Protein AF-A0A183DD02-F1 (afdb_monomer_lite)

Radius of gyration: 16.24 Å; chains: 1; bounding box: 37×35×44 Å

Sequence (149 aa):
KDDFKLQRFTAASPAYFEPYYGIHNDGDITKPQNITSFEEVVKRGTNNVGVDLIMADGGFSVEQQENIQEILSKRLYLCQFLVALSVLRKKTHGAEEGGKFVCKLFDIFTPFSVGLIYLMYIVFERISIHKPNTSRPANSERLCHRFFS

pLDDT: mean 82.99, std 16.08, range [32.53, 96.81]

Foldseek 3Di:
DDDDPQVPDPDDHCVVDDDDLFPVNNVPLLDVRRLVRVLVVQCVVPVNQFDQEDEEEDADDPVPNQVCRQVVCLSVLVSLLVSCVSGWGQDDPVHPDTHYYKYKDFDQPDPSSVVSVVVVCVRDPHWDWAADPPPDPPGRIIITGDDDD

Organism: NCBI:txid637853

InterPro domains:
  IPR002877 Ribosomal RNA methyltransferase, FtsJ domain [PF01728] (24-142)
  IPR025816 RrmJ-type ribose 2-O-methyltransferase domain [PS51613] (1-148)
  IPR029063 S-adenosyl-L-methionine-dependent methyltransferase superfamily [SSF53335] (40-144)
  IPR050851 mRNA Cap 2'-O-Ribose Methyltransferase [PTHR16121] (2-142)

Secondary structure (DSSP, 8-state):
-----GGG-SSS-GGG-----TTTTS--TTSHHHHHHHHHHHHHHTTTS-BSEEEE------TT-GGGHHHHHHHHHHHHHHHHHHHBPPP-TT-SS--EEEEEE----SHHHHHHHHHHHHHSS----B--TTS-TTS--EEE-----

Structure (mmCIF, N/CA/C/O backbone):
data_AF-A0A183DD02-F1
#
_entry.id   AF-A0A183DD02-F1
#
loop_
_atom_site.group_PDB
_atom_site.id
_atom_site.type_symbol
_atom_site.label_atom_id
_atom_site.label_alt_id
_atom_site.label_comp_id
_atom_site.label_asym_id
_atom_site.label_entity_id
_atom_site.label_seq_id
_atom_site.pdbx_PDB_ins_code
_atom_site.Cartn_x
_atom_site.Cartn_y
_atom_site.Cartn_z
_atom_site.occupancy
_atom_site.B_iso_or_equiv
_atom_site.auth_seq_id
_atom_site.auth_comp_id
_atom_site.auth_asym_id
_atom_site.auth_atom_id
_atom_site.pdbx_PDB_model_num
ATOM 1 N N . LYS A 1 1 ? -8.051 -13.831 -14.673 1.00 55.44 1 LYS A N 1
ATOM 2 C CA . LYS A 1 1 ? -7.061 -14.922 -14.892 1.00 55.44 1 LYS A CA 1
ATOM 3 C C . LYS A 1 1 ? -6.134 -15.079 -13.680 1.00 55.44 1 LYS A C 1
ATOM 5 O O . LYS A 1 1 ? -5.737 -16.205 -13.432 1.00 55.44 1 LYS A O 1
ATOM 10 N N . ASP A 1 2 ? -5.992 -14.048 -12.840 1.00 68.00 2 ASP A N 1
ATOM 11 C CA . ASP A 1 2 ? -5.555 -14.155 -11.441 1.00 68.00 2 ASP A CA 1
ATOM 12 C C . ASP A 1 2 ? -6.595 -13.457 -10.555 1.00 68.00 2 ASP A C 1
ATOM 14 O O . ASP A 1 2 ? -6.675 -12.238 -10.538 1.00 68.00 2 ASP A O 1
ATOM 18 N N . ASP A 1 3 ? -7.473 -14.234 -9.926 1.00 80.88 3 ASP A N 1
ATOM 19 C CA . ASP A 1 3 ? -8.554 -13.749 -9.059 1.00 80.88 3 ASP A CA 1
ATOM 20 C C . ASP A 1 3 ? -8.649 -14.669 -7.829 1.00 80.88 3 ASP A C 1
ATOM 22 O O . ASP A 1 3 ? -8.072 -15.767 -7.839 1.00 80.88 3 ASP A O 1
ATOM 26 N N . PHE A 1 4 ? -9.332 -14.242 -6.765 1.00 79.00 4 PHE A N 1
ATOM 27 C CA . PHE A 1 4 ? -9.406 -14.971 -5.501 1.00 79.00 4 PHE A CA 1
ATOM 28 C C . PHE A 1 4 ? -9.973 -16.382 -5.693 1.00 79.00 4 PHE A C 1
ATOM 30 O O . PHE A 1 4 ? -11.118 -16.594 -6.088 1.00 79.00 4 PHE A O 1
ATOM 37 N N . LYS A 1 5 ? -9.165 -17.391 -5.354 1.00 79.44 5 LYS A N 1
ATOM 38 C CA . LYS A 1 5 ? -9.553 -18.807 -5.415 1.00 79.44 5 LYS A CA 1
ATOM 39 C C . LYS A 1 5 ? -10.016 -19.267 -4.035 1.00 79.44 5 LYS A C 1
ATOM 41 O O . LYS A 1 5 ? -9.298 -20.013 -3.374 1.00 79.44 5 LYS A O 1
ATOM 46 N N . LEU A 1 6 ? -11.206 -18.831 -3.611 1.00 74.06 6 LEU A N 1
ATOM 47 C CA . LEU A 1 6 ? -11.747 -19.085 -2.261 1.00 74.06 6 LEU A CA 1
ATOM 48 C C . LEU A 1 6 ? -11.793 -20.578 -1.893 1.00 74.06 6 LEU A C 1
ATOM 50 O O . LEU A 1 6 ? -11.553 -20.950 -0.752 1.00 74.06 6 LEU A O 1
ATOM 54 N N . GLN A 1 7 ? -12.004 -21.455 -2.878 1.00 70.25 7 GLN A N 1
ATOM 55 C CA . GLN A 1 7 ? -11.998 -22.912 -2.684 1.00 70.25 7 GLN A CA 1
ATOM 56 C C . GLN A 1 7 ? -10.618 -23.498 -2.338 1.00 70.25 7 GLN A C 1
ATOM 58 O O . GLN A 1 7 ? -10.523 -24.658 -1.952 1.00 70.25 7 GLN A O 1
ATOM 63 N N . ARG A 1 8 ? -9.535 -22.726 -2.497 1.00 72.94 8 ARG A N 1
ATOM 64 C CA . ARG A 1 8 ? -8.161 -23.147 -2.178 1.00 72.94 8 ARG A CA 1
ATOM 65 C C . ARG A 1 8 ? -7.667 -22.585 -0.843 1.00 72.94 8 ARG A C 1
ATOM 67 O O . ARG A 1 8 ? -6.484 -22.726 -0.545 1.00 72.94 8 ARG A O 1
ATOM 74 N N . PHE A 1 9 ? -8.530 -21.933 -0.063 1.00 72.75 9 PHE A N 1
ATOM 75 C CA . PHE A 1 9 ? -8.159 -21.400 1.244 1.00 72.75 9 PHE A CA 1
ATOM 76 C C . PHE A 1 9 ? -8.002 -22.562 2.229 1.00 72.75 9 PHE A C 1
ATOM 78 O O . PHE A 1 9 ? -8.946 -23.295 2.499 1.00 72.75 9 PHE A O 1
ATOM 85 N N . THR A 1 10 ? -6.792 -22.741 2.756 1.00 68.75 10 THR A N 1
ATOM 86 C CA . THR A 1 10 ? -6.469 -23.804 3.722 1.00 68.75 10 THR A CA 1
ATOM 87 C C . THR A 1 10 ? -6.508 -23.325 5.173 1.00 68.75 10 THR A C 1
ATOM 89 O O . THR A 1 10 ? -6.569 -24.150 6.077 1.00 68.75 10 THR A O 1
ATOM 92 N N . ALA A 1 11 ? -6.468 -22.007 5.400 1.00 60.62 11 ALA A N 1
ATOM 93 C CA . ALA A 1 11 ? -6.266 -21.407 6.722 1.00 60.62 11 ALA A CA 1
ATOM 94 C C . ALA A 1 11 ? -7.485 -20.648 7.283 1.00 60.62 11 ALA A C 1
ATOM 96 O O . ALA A 1 11 ? -7.499 -20.332 8.468 1.00 60.62 11 ALA A O 1
ATOM 97 N N . ALA A 1 12 ? -8.505 -20.351 6.471 1.00 62.41 12 ALA A N 1
ATOM 98 C CA . ALA A 1 12 ? -9.701 -19.633 6.913 1.00 62.41 12 ALA A CA 1
ATOM 99 C C . ALA A 1 12 ? -10.929 -20.042 6.091 1.00 62.41 12 ALA A C 1
ATOM 101 O O . ALA A 1 12 ? -10.819 -20.297 4.891 1.00 62.41 12 ALA A O 1
ATOM 102 N N . SER A 1 13 ? -12.100 -20.077 6.736 1.00 73.50 13 SER A N 1
ATOM 103 C CA . SER A 1 13 ? -13.374 -20.237 6.026 1.00 73.50 13 SER A CA 1
ATOM 104 C C . SER A 1 13 ? -13.577 -19.063 5.060 1.00 73.50 13 SER A C 1
ATOM 106 O O . SER A 1 13 ? -13.324 -17.922 5.459 1.00 73.50 13 SER A O 1
ATOM 108 N N . PRO A 1 14 ? -14.097 -19.296 3.838 1.00 70.62 14 PRO A N 1
ATOM 109 C CA . PRO A 1 14 ? -14.482 -18.225 2.919 1.00 70.62 14 PRO A CA 1
ATOM 110 C C . PRO A 1 14 ? -15.425 -17.186 3.543 1.00 70.62 14 PRO A C 1
ATOM 112 O O . PRO A 1 14 ? -15.449 -16.050 3.096 1.00 70.62 14 PRO A O 1
ATOM 115 N N . ALA A 1 15 ? -16.158 -17.543 4.604 1.00 76.25 15 ALA A N 1
ATOM 116 C CA . ALA A 1 15 ? -17.036 -16.624 5.329 1.00 76.25 15 ALA A CA 1
ATOM 117 C C . ALA A 1 15 ? -16.302 -15.452 6.016 1.00 76.25 15 ALA A C 1
ATOM 119 O O . ALA A 1 15 ? -16.935 -14.451 6.330 1.00 76.25 15 ALA A O 1
ATOM 120 N N . TYR A 1 16 ? -14.989 -15.559 6.253 1.00 83.62 16 TYR A N 1
ATOM 121 C CA . TYR A 1 16 ? -14.175 -14.487 6.845 1.00 83.62 16 TYR A CA 1
ATOM 122 C C . TYR A 1 16 ? -13.493 -13.596 5.799 1.00 83.62 16 TYR A C 1
ATOM 124 O O . TYR A 1 16 ? -12.673 -12.751 6.156 1.00 83.62 16 TYR A O 1
ATOM 132 N N . PHE A 1 17 ? -13.788 -13.796 4.513 1.00 86.88 17 PHE A N 1
ATOM 133 C CA . PHE A 1 17 ? -13.172 -13.055 3.424 1.00 86.88 17 PHE A CA 1
ATOM 134 C C . PHE A 1 17 ? -14.228 -12.553 2.440 1.00 86.88 17 PHE A C 1
ATOM 136 O O . PHE A 1 17 ? -14.885 -13.337 1.759 1.00 86.88 17 PHE A O 1
ATOM 143 N N . GLU A 1 18 ? -14.350 -11.233 2.334 1.00 89.12 18 GLU A N 1
ATOM 144 C CA . GLU A 1 18 ? -15.275 -10.576 1.416 1.00 89.12 18 GLU A CA 1
ATOM 145 C C . GLU A 1 18 ? -14.489 -9.905 0.275 1.00 89.12 18 GLU A C 1
ATOM 147 O O . GLU A 1 18 ? -13.834 -8.883 0.500 1.00 89.12 18 GLU A O 1
ATOM 152 N N . PRO A 1 19 ? -14.494 -10.471 -0.949 1.00 91.25 19 PRO A N 1
ATOM 153 C CA . PRO A 1 19 ? -13.864 -9.826 -2.092 1.00 91.25 19 PRO A CA 1
ATOM 154 C C . PRO A 1 19 ? -14.686 -8.617 -2.546 1.00 91.25 19 PRO A C 1
ATOM 156 O O . PRO A 1 19 ? -15.907 -8.691 -2.682 1.00 91.25 19 PRO A O 1
ATOM 159 N N . TYR A 1 20 ? -14.002 -7.517 -2.854 1.00 93.44 20 TYR A N 1
ATOM 160 C CA . TYR A 1 20 ? -14.621 -6.310 -3.390 1.00 93.44 20 TYR A CA 1
ATOM 161 C C . TYR A 1 20 ? -13.849 -5.798 -4.606 1.00 93.44 20 TYR A C 1
ATOM 163 O O . TYR A 1 20 ? -12.643 -5.574 -4.532 1.00 93.44 20 TYR A O 1
ATOM 171 N N . TYR A 1 21 ? -14.556 -5.588 -5.719 1.00 94.00 21 TYR A N 1
ATOM 172 C CA . TYR A 1 21 ? -13.963 -5.282 -7.030 1.00 94.00 21 TYR A CA 1
ATOM 173 C C . TYR A 1 21 ? -14.174 -3.828 -7.488 1.00 94.00 21 TYR A C 1
ATOM 175 O O . TYR A 1 21 ? -13.926 -3.503 -8.651 1.00 94.00 21 TYR A O 1
ATOM 183 N N . GLY A 1 22 ? -14.624 -2.943 -6.592 1.00 93.38 22 GLY A N 1
ATOM 184 C CA . GLY A 1 22 ? -14.933 -1.549 -6.918 1.00 93.38 22 GLY A CA 1
ATOM 185 C C . GLY A 1 22 ? -16.242 -1.373 -7.691 1.00 93.38 22 GLY A C 1
ATOM 186 O O . GLY A 1 22 ? -16.885 -2.342 -8.097 1.00 93.38 22 GLY A O 1
ATOM 187 N N . ILE A 1 23 ? -16.642 -0.120 -7.927 1.00 93.50 23 ILE A N 1
ATOM 188 C CA . ILE A 1 23 ? -17.892 0.202 -8.645 1.00 93.50 23 ILE A CA 1
ATOM 189 C C . ILE A 1 23 ? -17.922 -0.300 -10.091 1.00 93.50 23 ILE A C 1
ATOM 191 O O . ILE A 1 23 ? -18.996 -0.466 -10.665 1.00 93.50 23 ILE A O 1
ATOM 195 N N . HIS A 1 24 ? -16.753 -0.521 -10.692 1.00 90.62 24 HIS A N 1
ATOM 196 C CA . HIS A 1 24 ? -16.629 -1.028 -12.056 1.00 90.62 24 HIS A CA 1
ATOM 197 C C . HIS A 1 24 ? -16.546 -2.557 -12.118 1.00 90.62 24 HIS A C 1
ATOM 199 O O . HIS A 1 24 ? -16.544 -3.113 -13.214 1.00 90.62 24 HIS A O 1
ATOM 205 N N . ASN A 1 25 ? -16.505 -3.227 -10.960 1.00 92.06 25 ASN A N 1
ATOM 206 C CA . ASN A 1 25 ? -16.417 -4.678 -10.825 1.00 92.06 25 ASN A CA 1
ATOM 207 C C . ASN A 1 25 ? -15.234 -5.309 -11.594 1.00 92.06 25 ASN A C 1
ATOM 209 O O . ASN A 1 25 ? -15.347 -6.404 -12.140 1.00 92.06 25 ASN A O 1
ATOM 213 N N . ASP A 1 26 ? -14.106 -4.600 -11.661 1.00 92.69 26 ASP A N 1
ATOM 214 C CA . ASP A 1 26 ? -12.890 -5.015 -12.373 1.00 92.69 26 ASP A CA 1
ATOM 215 C C . ASP A 1 26 ? -11.668 -5.179 -11.456 1.00 92.69 26 ASP A C 1
ATOM 217 O O . ASP A 1 26 ? -10.644 -5.705 -11.892 1.00 92.69 26 ASP A O 1
ATOM 221 N N . GLY A 1 27 ? -11.763 -4.745 -10.194 1.00 91.44 27 GLY A N 1
ATOM 222 C CA . GLY A 1 27 ? -10.669 -4.802 -9.226 1.00 91.44 27 GLY A CA 1
ATOM 223 C C . GLY A 1 27 ? -9.495 -3.871 -9.550 1.00 91.44 27 GLY A C 1
ATOM 224 O O . GLY A 1 27 ? -8.428 -4.009 -8.952 1.00 91.44 27 GLY A O 1
ATOM 225 N N . ASP A 1 28 ? -9.653 -2.925 -10.481 1.00 93.44 28 ASP A N 1
ATOM 226 C CA . ASP A 1 28 ? -8.562 -2.041 -10.887 1.00 93.44 28 ASP A CA 1
ATOM 227 C C . ASP A 1 28 ? -8.332 -0.949 -9.833 1.00 93.44 28 ASP A C 1
ATOM 229 O O . ASP A 1 28 ? -9.021 0.076 -9.796 1.00 93.44 28 ASP A O 1
ATOM 233 N N . ILE A 1 29 ? -7.324 -1.156 -8.983 1.00 94.06 29 ILE A N 1
ATOM 234 C CA . ILE A 1 29 ? -6.909 -0.211 -7.935 1.00 94.06 29 ILE A CA 1
ATOM 235 C C . ILE A 1 29 ? -6.400 1.122 -8.498 1.00 94.06 29 ILE A C 1
ATOM 237 O O . ILE A 1 29 ? -6.239 2.090 -7.761 1.00 94.06 29 ILE A O 1
ATOM 241 N N . THR A 1 30 ? -6.128 1.205 -9.801 1.00 93.38 30 THR A N 1
ATOM 242 C CA . THR A 1 30 ? -5.624 2.423 -10.433 1.00 93.38 30 THR A CA 1
ATOM 243 C C . THR A 1 30 ? -6.725 3.396 -10.859 1.00 93.38 30 THR A C 1
ATOM 245 O O . THR A 1 30 ? -6.413 4.506 -11.313 1.00 93.38 30 THR A O 1
ATOM 24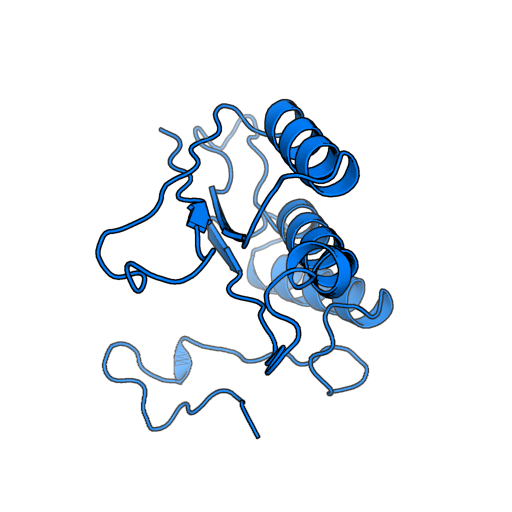8 N N . LYS A 1 31 ? -7.997 3.008 -10.698 1.00 94.88 31 LYS A N 1
ATOM 249 C CA . LYS A 1 31 ? -9.175 3.846 -10.946 1.00 94.88 31 LYS A CA 1
ATOM 250 C C . LYS A 1 31 ? -9.604 4.557 -9.657 1.00 94.88 31 LYS A C 1
ATOM 252 O O . LYS A 1 31 ? -9.965 3.880 -8.694 1.00 94.88 31 LYS A O 1
ATOM 257 N N . PRO A 1 32 ? -9.629 5.904 -9.619 1.00 94.75 32 PRO A N 1
ATOM 258 C CA . PRO A 1 32 ? -9.987 6.655 -8.414 1.00 94.75 32 PRO A CA 1
ATOM 259 C C . PRO A 1 32 ? -11.340 6.260 -7.814 1.00 94.75 32 PRO A C 1
ATOM 261 O O . PRO A 1 32 ? -11.463 6.137 -6.601 1.00 94.75 32 PRO A O 1
ATOM 264 N N . GLN A 1 33 ? -12.339 5.990 -8.654 1.00 95.81 33 GLN A N 1
ATOM 265 C CA . GLN A 1 33 ? -13.673 5.614 -8.200 1.00 95.81 33 GLN A CA 1
ATOM 266 C C . GLN A 1 33 ? -13.686 4.253 -7.489 1.00 95.81 33 GLN A C 1
ATOM 268 O O . GLN A 1 33 ? -14.406 4.083 -6.508 1.00 95.81 33 GLN A O 1
ATOM 273 N N . ASN A 1 34 ? -12.855 3.305 -7.937 1.00 95.62 34 ASN A N 1
ATOM 274 C CA . ASN A 1 34 ? -12.689 2.026 -7.250 1.00 95.62 34 ASN A CA 1
ATOM 275 C C . ASN A 1 34 ? -12.056 2.235 -5.868 1.00 95.62 34 ASN A C 1
ATOM 277 O O . ASN A 1 34 ? -12.547 1.664 -4.896 1.00 95.62 34 ASN A O 1
ATOM 281 N N . ILE A 1 35 ? -11.045 3.106 -5.757 1.00 94.62 35 ILE A N 1
ATOM 282 C CA . ILE A 1 35 ? -10.412 3.452 -4.473 1.00 94.62 35 ILE A CA 1
ATOM 283 C C . ILE A 1 35 ? -11.436 4.046 -3.500 1.00 94.62 35 ILE A C 1
ATOM 285 O O . ILE A 1 35 ? -11.572 3.545 -2.385 1.00 94.62 35 ILE A O 1
ATOM 289 N N . THR A 1 36 ? -12.186 5.069 -3.923 1.00 96.12 36 THR A N 1
ATOM 290 C CA . THR A 1 36 ? -13.202 5.716 -3.075 1.00 96.12 36 THR A CA 1
ATOM 291 C C . THR A 1 36 ? -14.263 4.720 -2.619 1.00 96.12 36 THR A C 1
ATOM 293 O O . THR A 1 36 ? -14.596 4.657 -1.440 1.00 96.12 36 THR A O 1
ATOM 296 N N . SER A 1 37 ? -14.747 3.879 -3.532 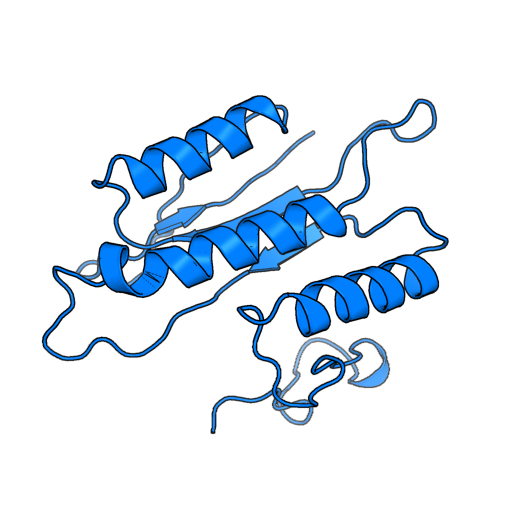1.00 96.81 37 SER A N 1
ATOM 297 C CA . SER A 1 37 ? -15.763 2.884 -3.194 1.00 96.81 37 SER A CA 1
ATOM 298 C C . SER A 1 37 ? -15.259 1.802 -2.233 1.00 96.81 37 SER A C 1
ATOM 300 O O . SER A 1 37 ? -15.988 1.374 -1.339 1.00 96.81 37 SER A O 1
ATOM 302 N N . PHE A 1 38 ? -13.989 1.399 -2.355 1.00 96.50 38 PHE A N 1
ATOM 303 C CA . PHE A 1 38 ? -13.365 0.465 -1.422 1.00 96.50 38 PHE A CA 1
ATOM 304 C C . PHE A 1 38 ? -13.198 1.093 -0.035 1.00 96.50 38 PHE A C 1
ATOM 306 O O . PHE A 1 38 ? -13.496 0.450 0.970 1.00 96.50 38 PHE A O 1
ATOM 313 N N . GLU A 1 39 ? -12.803 2.366 0.033 1.00 95.88 39 GLU A N 1
ATOM 314 C CA . GLU A 1 39 ? -12.729 3.117 1.288 1.00 95.88 39 GLU A CA 1
ATOM 315 C C . GLU A 1 39 ? -14.083 3.154 2.014 1.00 95.88 39 GLU A C 1
ATOM 317 O O . GLU A 1 39 ? -14.142 2.910 3.220 1.00 95.88 39 GLU A O 1
ATOM 322 N N . GLU A 1 40 ? -15.183 3.389 1.296 1.00 95.69 40 GLU A N 1
ATOM 323 C CA . GLU A 1 40 ? -16.539 3.380 1.864 1.00 95.69 40 GLU A CA 1
ATOM 324 C C . GLU A 1 40 ? -16.952 2.006 2.405 1.00 95.69 40 GLU A C 1
ATOM 326 O O . GLU A 1 40 ? -17.578 1.910 3.465 1.00 95.69 40 GLU A O 1
ATOM 331 N N . VAL A 1 41 ? -16.616 0.927 1.694 1.00 95.88 41 VAL A N 1
ATOM 332 C CA . VAL A 1 41 ? -16.875 -0.446 2.152 1.00 95.88 41 VAL A CA 1
ATOM 333 C C . VAL A 1 41 ? -16.099 -0.737 3.431 1.00 95.88 41 VAL A C 1
ATOM 335 O O . VAL A 1 41 ? -16.700 -1.155 4.422 1.00 95.88 41 VAL A O 1
ATOM 338 N N . VAL A 1 42 ? -14.798 -0.442 3.451 1.00 95.25 42 VAL A N 1
ATOM 339 C CA . VAL A 1 42 ? -13.954 -0.683 4.627 1.00 95.25 42 VAL A CA 1
ATOM 340 C C . VAL A 1 42 ? -14.435 0.132 5.822 1.00 95.25 42 VAL A C 1
ATOM 342 O O . VAL A 1 42 ? -14.565 -0.409 6.919 1.00 95.25 42 VAL A O 1
ATOM 345 N N . LYS A 1 43 ? -14.763 1.414 5.634 1.00 93.62 43 LYS A N 1
ATOM 346 C CA . LYS A 1 43 ? -15.294 2.260 6.712 1.00 93.62 43 LYS A CA 1
ATOM 347 C C . LYS A 1 43 ? -16.588 1.705 7.293 1.00 93.62 43 LYS A C 1
ATOM 349 O O . LYS A 1 43 ? -16.706 1.619 8.514 1.00 93.62 43 LYS A O 1
ATOM 354 N N . ARG A 1 44 ? -17.529 1.269 6.451 1.00 94.31 44 ARG A N 1
ATOM 355 C CA . ARG A 1 44 ? -18.769 0.631 6.922 1.00 94.31 44 ARG A CA 1
ATOM 356 C C . ARG A 1 44 ? -18.491 -0.655 7.700 1.00 94.31 44 ARG A C 1
ATOM 358 O O . ARG A 1 44 ? -19.076 -0.841 8.759 1.00 94.31 44 ARG A O 1
ATOM 365 N N . GLY A 1 45 ? -17.569 -1.491 7.222 1.00 92.50 45 GLY A N 1
ATOM 366 C CA . GLY A 1 45 ? -17.190 -2.745 7.884 1.00 92.50 45 GLY A CA 1
ATOM 367 C C . GLY A 1 45 ? -16.386 -2.574 9.181 1.00 92.50 45 GLY A C 1
ATOM 368 O O . GLY A 1 45 ? -16.282 -3.514 9.961 1.00 92.50 45 GLY A O 1
ATOM 369 N N . THR A 1 46 ? -15.831 -1.386 9.435 1.00 92.06 46 THR A N 1
ATOM 370 C CA . THR A 1 46 ? -14.931 -1.108 10.573 1.00 92.06 46 THR A CA 1
ATOM 371 C C . THR A 1 46 ? -15.446 -0.006 11.499 1.00 92.06 46 THR A C 1
ATOM 373 O O . THR A 1 46 ? -14.670 0.600 12.234 1.00 92.06 46 THR A O 1
ATOM 376 N N . ASN A 1 47 ? -16.750 0.294 11.474 1.00 92.69 47 ASN A N 1
ATOM 377 C CA . ASN A 1 47 ? -17.361 1.364 12.279 1.00 92.69 47 ASN A CA 1
ATOM 378 C C . ASN A 1 47 ? -16.668 2.731 12.110 1.00 92.69 47 ASN A C 1
ATOM 380 O O . ASN A 1 47 ? -16.497 3.480 13.069 1.00 92.69 47 ASN A O 1
ATOM 384 N N . ASN A 1 48 ? -16.252 3.052 10.882 1.00 91.44 48 ASN A N 1
ATOM 385 C CA . ASN A 1 48 ? -15.478 4.241 10.509 1.00 91.44 48 ASN A CA 1
ATOM 386 C C . ASN A 1 48 ? -14.092 4.363 11.170 1.00 91.44 48 ASN A C 1
ATOM 388 O O . ASN A 1 48 ? -13.481 5.430 11.092 1.00 91.44 48 ASN A O 1
ATOM 392 N N . VAL A 1 49 ? -13.572 3.299 11.786 1.00 91.81 49 VAL A N 1
ATOM 393 C CA . VAL A 1 49 ? -12.241 3.308 12.413 1.00 91.81 49 VAL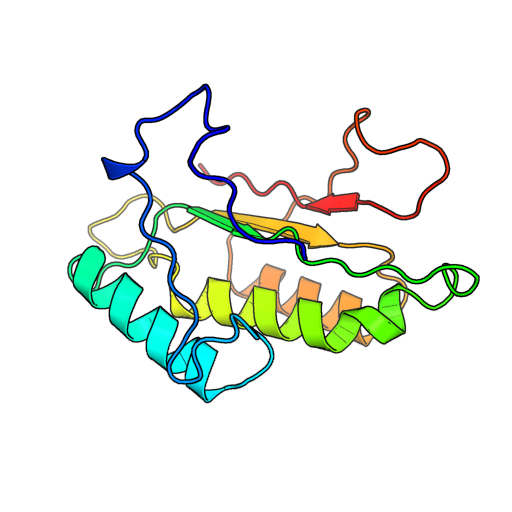 A CA 1
ATOM 394 C C . VAL A 1 49 ? -11.138 3.016 11.395 1.00 91.81 49 VAL A C 1
ATOM 396 O O . VAL A 1 49 ? -10.055 3.586 11.506 1.00 91.81 49 VAL A O 1
ATOM 399 N N . GLY A 1 50 ? -11.414 2.187 10.384 1.00 93.50 50 GLY A N 1
ATOM 400 C CA . GLY A 1 50 ? -10.411 1.659 9.458 1.00 93.50 50 GLY A CA 1
ATOM 401 C C . GLY A 1 50 ? -9.831 0.322 9.926 1.00 93.50 50 GLY A C 1
ATOM 402 O O . GLY A 1 50 ? -10.199 -0.199 10.977 1.00 93.50 50 GLY A O 1
ATOM 403 N N . VAL A 1 51 ? -8.929 -0.253 9.131 1.00 94.44 51 VAL A N 1
ATOM 404 C CA . VAL A 1 51 ? -8.330 -1.572 9.408 1.00 94.44 51 VAL A CA 1
ATOM 405 C C . VAL A 1 51 ? -7.020 -1.474 10.186 1.00 94.44 51 VAL A C 1
ATOM 407 O O . VAL A 1 51 ? -6.277 -0.495 10.071 1.00 94.44 51 VAL A O 1
ATOM 410 N N . ASP A 1 52 ? -6.706 -2.528 10.941 1.00 92.75 52 ASP A N 1
ATOM 411 C CA . ASP A 1 52 ? -5.451 -2.649 11.689 1.00 92.75 52 ASP A CA 1
ATOM 412 C C . ASP A 1 52 ? -4.243 -2.940 10.789 1.00 92.75 52 ASP A C 1
ATOM 414 O O . ASP A 1 52 ? -3.127 -2.532 11.110 1.00 92.75 52 ASP A O 1
ATOM 418 N N . LEU A 1 53 ? -4.449 -3.639 9.668 1.00 93.81 53 LEU A N 1
ATOM 419 C CA . LEU A 1 53 ? -3.392 -4.054 8.748 1.00 93.81 53 LEU A CA 1
ATOM 420 C C . LEU A 1 53 ? -3.872 -3.992 7.294 1.00 93.81 53 LEU A C 1
ATOM 422 O O . LEU A 1 53 ? -4.898 -4.573 6.948 1.00 93.81 53 LEU A O 1
ATOM 426 N N . ILE A 1 54 ? -3.077 -3.356 6.435 1.00 95.19 54 ILE A N 1
ATOM 427 C CA . ILE A 1 54 ? -3.179 -3.474 4.976 1.00 95.19 54 ILE A CA 1
ATOM 428 C C . ILE A 1 54 ? -1.962 -4.237 4.468 1.00 95.19 54 ILE A C 1
ATOM 430 O O . ILE A 1 54 ? -0.822 -3.900 4.794 1.00 95.19 54 ILE A O 1
ATOM 434 N N . MET A 1 55 ? -2.217 -5.238 3.631 1.00 93.75 55 MET A N 1
ATOM 435 C CA . MET A 1 55 ? -1.198 -5.946 2.866 1.00 93.75 55 MET A CA 1
ATOM 436 C C . MET A 1 55 ? -1.442 -5.699 1.382 1.00 93.75 55 MET A C 1
ATOM 438 O O . MET A 1 55 ? -2.565 -5.860 0.906 1.00 93.75 55 MET A O 1
ATOM 442 N N . ALA A 1 56 ? -0.398 -5.305 0.663 1.00 93.00 56 ALA A N 1
ATOM 443 C CA . ALA A 1 56 ? -0.463 -5.011 -0.757 1.00 93.00 56 ALA A CA 1
ATOM 444 C C . ALA A 1 56 ? 0.688 -5.724 -1.486 1.00 93.00 56 ALA A C 1
ATOM 446 O O . ALA A 1 56 ? 1.865 -5.505 -1.193 1.00 93.00 56 ALA A O 1
ATOM 447 N N . ASP A 1 57 ? 0.334 -6.622 -2.403 1.00 89.56 57 ASP A N 1
ATOM 448 C CA . ASP A 1 57 ? 1.264 -7.463 -3.170 1.00 89.56 57 ASP A CA 1
ATOM 449 C C . ASP A 1 57 ? 1.019 -7.292 -4.679 1.00 89.56 57 ASP A C 1
ATOM 451 O O . ASP A 1 57 ? 0.931 -8.244 -5.453 1.00 89.56 57 ASP A O 1
ATOM 455 N N . GLY A 1 58 ? 0.802 -6.043 -5.101 1.00 85.38 58 GLY A N 1
ATOM 456 C CA . GLY A 1 58 ? 0.535 -5.712 -6.492 1.00 85.38 58 GLY A CA 1
ATOM 457 C C . GLY A 1 58 ? 1.772 -5.903 -7.367 1.00 85.38 58 GLY A C 1
ATOM 458 O O . GLY A 1 58 ? 2.805 -5.268 -7.150 1.00 85.38 58 GLY A O 1
ATOM 459 N N . GLY A 1 59 ? 1.637 -6.713 -8.413 1.00 84.69 59 GLY A N 1
ATOM 460 C CA . GLY A 1 59 ? 2.643 -6.884 -9.454 1.00 84.69 59 GLY A CA 1
ATOM 461 C C . GLY A 1 59 ? 2.020 -7.424 -10.736 1.00 84.69 59 GLY A C 1
ATOM 462 O O . GLY A 1 59 ? 0.967 -8.055 -10.715 1.00 84.69 59 GLY A O 1
ATOM 463 N N . PHE A 1 60 ? 2.672 -7.164 -11.861 1.00 84.31 60 PHE A N 1
ATOM 464 C CA . PHE A 1 60 ? 2.297 -7.699 -13.166 1.00 84.31 60 PHE A CA 1
ATOM 465 C C . PHE A 1 60 ? 3.543 -8.225 -13.876 1.00 84.31 60 PHE A C 1
ATOM 467 O O . PHE A 1 60 ? 4.667 -7.848 -13.533 1.00 84.31 60 PHE A O 1
ATOM 474 N N . SER A 1 61 ? 3.345 -9.125 -14.842 1.00 81.94 61 SER A N 1
ATOM 475 C CA . SER A 1 61 ? 4.458 -9.670 -15.619 1.00 81.94 61 SER A CA 1
ATOM 476 C C . SER A 1 61 ? 5.106 -8.568 -16.458 1.00 81.94 61 SER A C 1
ATOM 478 O O . SER A 1 61 ? 4.421 -7.826 -17.161 1.00 81.94 61 SER A O 1
ATOM 480 N N . VAL A 1 62 ? 6.429 -8.475 -16.365 1.00 82.06 62 VAL A N 1
ATOM 481 C CA . VAL A 1 62 ? 7.289 -7.544 -17.114 1.00 82.06 62 VAL A CA 1
ATOM 482 C C . VAL A 1 62 ? 8.355 -8.319 -17.885 1.00 82.06 62 VAL A C 1
ATOM 484 O O . VAL A 1 62 ? 9.505 -7.895 -17.965 1.00 82.06 62 VAL A O 1
ATOM 487 N N . GLU A 1 63 ? 7.996 -9.498 -18.399 1.00 82.94 63 GLU A N 1
ATOM 488 C CA . GLU A 1 63 ? 8.903 -10.354 -19.167 1.00 82.94 63 GLU A CA 1
ATOM 489 C C . GLU A 1 63 ? 9.706 -9.542 -20.196 1.00 82.94 63 GLU A C 1
ATOM 491 O O . GLU A 1 63 ? 9.155 -8.737 -20.944 1.00 82.94 63 GLU A O 1
ATOM 496 N N . GLN A 1 64 ? 11.029 -9.748 -20.200 1.00 79.00 64 GLN A N 1
ATOM 497 C CA . GLN A 1 64 ? 12.014 -9.038 -21.037 1.00 79.00 64 GLN A CA 1
ATOM 498 C C . GLN A 1 64 ? 12.233 -7.546 -20.705 1.00 79.00 64 GLN A C 1
ATOM 500 O O . GLN A 1 64 ? 13.057 -6.892 -21.343 1.00 79.00 64 GLN A O 1
ATOM 505 N N . GLN A 1 65 ? 11.553 -7.004 -19.691 1.00 83.88 65 GLN A N 1
ATOM 506 C CA . GLN A 1 65 ? 11.612 -5.595 -19.280 1.00 83.88 65 GLN A CA 1
ATOM 507 C C . GLN A 1 65 ? 11.830 -5.418 -17.766 1.00 83.88 65 GLN A C 1
ATOM 509 O O . GLN A 1 65 ? 11.457 -4.395 -17.189 1.00 83.88 65 GLN A O 1
ATOM 514 N N . GLU A 1 66 ? 12.483 -6.383 -17.116 1.00 82.44 66 GLU A N 1
ATOM 515 C CA . GLU A 1 66 ? 12.762 -6.372 -15.669 1.00 82.44 66 GLU A CA 1
ATOM 516 C C . GLU A 1 66 ? 13.491 -5.092 -15.224 1.00 82.44 66 GLU A C 1
ATOM 518 O O . GLU A 1 66 ? 13.129 -4.480 -14.222 1.00 82.44 66 GLU A O 1
ATOM 523 N N . ASN A 1 67 ? 14.422 -4.597 -16.045 1.00 82.62 67 ASN A N 1
ATOM 524 C CA . ASN A 1 67 ? 15.199 -3.382 -15.770 1.00 82.62 67 ASN A CA 1
ATOM 525 C C . ASN A 1 67 ? 14.347 -2.107 -15.626 1.00 82.62 67 ASN A C 1
ATOM 527 O O . ASN A 1 67 ? 14.803 -1.126 -15.045 1.00 82.62 67 ASN A O 1
ATOM 531 N N . ILE A 1 68 ? 13.132 -2.087 -16.186 1.00 86.25 68 ILE A N 1
ATOM 532 C CA . ILE A 1 68 ? 12.214 -0.939 -16.113 1.00 86.25 68 ILE A CA 1
ATOM 533 C C . ILE A 1 68 ? 10.969 -1.241 -15.271 1.00 86.25 68 ILE A C 1
ATOM 535 O O . ILE A 1 68 ? 10.028 -0.443 -15.257 1.00 86.25 68 ILE A O 1
ATOM 539 N N . GLN A 1 69 ? 10.960 -2.361 -14.541 1.00 87.94 69 GLN A N 1
ATOM 540 C CA . GLN A 1 69 ? 9.829 -2.798 -13.722 1.00 87.94 69 GLN A CA 1
ATOM 541 C C . GLN A 1 69 ? 9.390 -1.735 -12.713 1.00 87.94 69 GLN A C 1
ATOM 543 O O . GLN A 1 69 ? 8.191 -1.528 -12.521 1.00 87.94 69 GLN A O 1
ATOM 548 N N . GLU A 1 70 ? 10.345 -1.027 -12.107 1.00 89.12 70 GLU A N 1
ATOM 549 C CA . GLU A 1 70 ? 10.070 0.089 -11.200 1.00 89.12 70 GLU A CA 1
ATOM 550 C C . GLU A 1 70 ? 9.241 1.186 -11.887 1.00 89.12 70 GLU A C 1
ATOM 552 O O . GLU A 1 70 ? 8.221 1.636 -11.361 1.00 89.12 70 GLU A O 1
ATOM 557 N N . ILE A 1 71 ? 9.645 1.590 -13.094 1.00 89.25 71 ILE A N 1
ATOM 558 C CA . ILE A 1 71 ? 9.003 2.673 -13.848 1.00 89.25 71 ILE A CA 1
ATOM 559 C C . ILE A 1 71 ? 7.597 2.259 -14.284 1.00 89.25 71 ILE A C 1
ATOM 561 O O . ILE A 1 71 ? 6.672 3.073 -14.226 1.00 89.25 71 ILE A O 1
ATOM 565 N N . LEU A 1 72 ? 7.423 1.004 -14.700 1.00 89.88 72 LEU A N 1
ATOM 566 C CA . LEU A 1 72 ? 6.119 0.469 -15.084 1.00 89.88 72 LEU A CA 1
ATOM 567 C C . LEU A 1 72 ? 5.190 0.349 -13.861 1.00 89.88 72 LEU A C 1
ATOM 569 O O . LEU A 1 72 ? 4.004 0.667 -13.950 1.00 89.88 72 LEU A O 1
ATOM 573 N N . SER A 1 73 ? 5.729 -0.035 -12.700 1.00 91.94 73 SER A N 1
ATOM 574 C CA . SER A 1 73 ? 4.964 -0.247 -11.461 1.00 91.94 73 SER A CA 1
ATOM 575 C C . SER A 1 73 ? 4.671 1.037 -10.679 1.00 91.94 73 SER A C 1
ATOM 577 O O . SER A 1 73 ? 3.893 1.010 -9.727 1.00 91.94 73 SER A O 1
ATOM 579 N N . LYS A 1 74 ? 5.220 2.188 -11.087 1.00 92.31 74 LYS A N 1
ATOM 580 C CA . LYS A 1 74 ? 5.102 3.465 -10.358 1.00 92.31 74 LYS A CA 1
ATOM 581 C C . LYS A 1 74 ? 3.659 3.857 -10.016 1.00 92.31 74 LYS A C 1
ATOM 583 O O . LYS A 1 74 ? 3.372 4.300 -8.905 1.00 92.31 74 LYS A O 1
ATOM 588 N N . ARG A 1 75 ? 2.728 3.667 -10.960 1.00 94.00 75 ARG A N 1
ATOM 589 C CA . ARG A 1 75 ? 1.304 3.981 -10.758 1.00 94.00 75 ARG A CA 1
ATOM 590 C C . ARG A 1 75 ? 0.682 3.023 -9.746 1.00 94.00 75 ARG A C 1
ATOM 592 O O . ARG A 1 75 ? -0.090 3.453 -8.899 1.00 94.00 75 ARG A O 1
ATOM 599 N N . LEU A 1 76 ? 1.063 1.751 -9.807 1.00 94.25 76 LEU A N 1
ATOM 600 C CA . LEU A 1 76 ? 0.595 0.730 -8.883 1.00 94.25 76 LEU A CA 1
ATOM 601 C C . LEU A 1 76 ? 1.096 0.990 -7.454 1.00 94.25 76 LEU A C 1
ATOM 603 O O . LEU A 1 76 ? 0.319 0.855 -6.515 1.00 94.25 76 LEU A O 1
ATOM 607 N N . TYR A 1 77 ? 2.347 1.426 -7.269 1.00 93.81 77 TYR A N 1
ATOM 608 C CA . TYR A 1 77 ? 2.859 1.832 -5.951 1.00 93.81 77 TYR A CA 1
ATOM 609 C C . TYR A 1 77 ? 2.070 2.996 -5.364 1.00 93.81 77 TYR A C 1
ATOM 611 O O . TYR A 1 77 ? 1.612 2.916 -4.227 1.00 93.81 77 TYR A O 1
ATOM 619 N N . LEU A 1 78 ? 1.871 4.054 -6.156 1.00 95.81 78 LEU A N 1
ATOM 620 C CA . LEU A 1 78 ? 1.114 5.226 -5.726 1.00 95.81 78 LEU A CA 1
ATOM 621 C C . LEU A 1 78 ? -0.295 4.836 -5.271 1.00 95.81 78 LEU A C 1
ATOM 623 O O . LEU A 1 78 ? -0.725 5.247 -4.197 1.00 95.81 78 LEU A O 1
ATOM 627 N N . CYS A 1 79 ? -0.998 4.026 -6.063 1.00 96.56 79 CYS A N 1
ATOM 628 C CA . CYS A 1 79 ? -2.353 3.594 -5.737 1.00 96.56 79 CYS A CA 1
ATOM 629 C C . CYS A 1 79 ? -2.389 2.692 -4.496 1.00 96.56 79 CYS A C 1
ATOM 631 O O . CYS A 1 79 ? -3.225 2.918 -3.629 1.00 96.56 79 CYS A O 1
ATOM 633 N N . GLN A 1 80 ? -1.463 1.736 -4.350 1.00 95.44 80 GLN A N 1
ATOM 634 C CA . GLN A 1 80 ? -1.375 0.900 -3.142 1.00 95.44 80 GLN A CA 1
ATOM 635 C C . GLN A 1 80 ? -1.128 1.742 -1.880 1.00 95.44 80 GLN A C 1
ATOM 637 O O . GLN A 1 80 ? -1.757 1.507 -0.849 1.00 95.44 80 GLN A O 1
ATOM 642 N N . PHE A 1 81 ? -0.257 2.751 -1.963 1.00 95.38 81 PHE A N 1
ATOM 643 C CA . PHE A 1 81 ? 0.042 3.642 -0.837 1.00 95.38 81 PHE A CA 1
ATOM 644 C C . PHE A 1 81 ? -1.160 4.531 -0.511 1.00 95.38 81 PHE A C 1
ATOM 646 O O . PHE A 1 81 ? -1.496 4.709 0.657 1.00 95.38 81 PHE A O 1
ATOM 653 N N . LEU A 1 82 ? -1.835 5.055 -1.537 1.00 95.81 82 LEU A N 1
ATOM 654 C CA . LEU A 1 82 ? -3.041 5.862 -1.376 1.00 95.81 82 LEU A CA 1
ATOM 655 C C . LEU A 1 82 ? -4.160 5.065 -0.699 1.00 95.81 82 LEU A C 1
ATOM 657 O O . LEU A 1 82 ? -4.732 5.545 0.275 1.00 95.81 82 LEU A O 1
ATOM 661 N N . VAL A 1 83 ? -4.426 3.838 -1.159 1.00 95.94 83 VAL A N 1
ATOM 662 C CA . VAL A 1 83 ? -5.427 2.964 -0.532 1.00 95.94 83 VAL A CA 1
ATOM 663 C C . VAL A 1 83 ? -5.083 2.716 0.930 1.00 95.94 83 VAL A C 1
ATOM 665 O O . VAL A 1 83 ? -5.949 2.890 1.782 1.00 95.94 83 VAL A O 1
ATOM 668 N N . ALA A 1 84 ? -3.827 2.380 1.239 1.00 95.06 84 ALA A N 1
ATOM 669 C CA . ALA A 1 84 ? -3.398 2.171 2.617 1.00 95.06 84 ALA A CA 1
ATOM 670 C C . ALA A 1 84 ? -3.689 3.401 3.493 1.00 95.06 84 ALA A C 1
ATOM 672 O O . ALA A 1 84 ? -4.295 3.277 4.554 1.00 95.06 84 ALA A O 1
ATOM 673 N N . LEU A 1 85 ? -3.340 4.599 3.026 1.00 93.88 85 LEU A N 1
ATOM 674 C CA . LEU A 1 85 ? -3.605 5.847 3.748 1.00 93.88 85 LEU A CA 1
ATOM 675 C C . LEU A 1 85 ? -5.096 6.164 3.926 1.00 93.88 85 LEU A C 1
ATOM 677 O O . LEU A 1 85 ? -5.470 6.748 4.943 1.00 93.88 85 LEU A O 1
ATOM 681 N N . SER A 1 86 ? -5.932 5.792 2.957 1.00 94.12 86 SER A N 1
ATOM 682 C CA . SER A 1 86 ? -7.382 6.012 2.998 1.00 94.12 86 SER A CA 1
ATOM 683 C C . SER A 1 86 ? -8.097 5.138 4.027 1.00 94.12 86 SER A C 1
ATOM 685 O O . SER A 1 86 ? -9.088 5.570 4.615 1.00 94.12 86 SER A O 1
ATOM 687 N N . VAL A 1 87 ? -7.623 3.906 4.237 1.00 95.31 87 VAL A N 1
ATOM 688 C CA . VAL A 1 87 ? -8.393 2.884 4.968 1.00 95.31 87 VAL A CA 1
ATOM 689 C C . VAL A 1 87 ? -7.758 2.417 6.274 1.00 95.31 87 VAL A C 1
ATOM 691 O O . VAL A 1 87 ? -8.420 1.736 7.057 1.00 95.31 87 VAL A O 1
ATOM 694 N N . LEU A 1 88 ? -6.491 2.747 6.528 1.00 94.69 88 LEU A N 1
ATOM 695 C CA . LEU A 1 88 ? -5.833 2.381 7.779 1.00 94.69 88 LEU A CA 1
ATOM 696 C C . LEU A 1 88 ? -6.392 3.166 8.956 1.00 94.69 88 LEU A C 1
ATOM 698 O O . LEU A 1 88 ? -6.619 4.377 8.879 1.00 94.69 88 LEU A O 1
ATOM 702 N N . ARG A 1 89 ? -6.524 2.472 10.088 1.00 92.19 89 ARG A N 1
ATOM 703 C CA . ARG A 1 89 ? -6.865 3.130 11.342 1.00 92.19 89 ARG A CA 1
ATOM 704 C C . ARG A 1 89 ? -5.793 4.147 11.728 1.00 92.19 89 ARG A C 1
ATOM 706 O O . ARG A 1 89 ? -4.587 3.884 11.660 1.00 92.19 89 ARG A O 1
ATOM 713 N N . LYS A 1 90 ? -6.239 5.317 12.174 1.00 88.69 90 LYS A N 1
ATOM 714 C CA . LYS A 1 90 ? -5.358 6.371 12.686 1.00 88.69 90 LYS A CA 1
ATOM 715 C C . LYS A 1 90 ? -5.097 6.156 14.170 1.00 88.69 90 LYS A C 1
ATOM 717 O O . LYS A 1 90 ? -5.974 5.697 14.899 1.00 88.69 90 LYS A O 1
ATOM 722 N N . LYS A 1 91 ? -3.913 6.560 14.630 1.00 85.00 91 LYS A N 1
ATOM 723 C CA . LYS A 1 91 ? -3.640 6.692 16.063 1.00 85.00 91 LYS A CA 1
ATOM 724 C C . LYS A 1 91 ? -4.531 7.812 16.608 1.00 85.00 91 LYS A C 1
ATOM 726 O O . LYS A 1 91 ? -4.448 8.948 16.147 1.00 85.00 91 LYS A O 1
ATOM 731 N N . THR A 1 92 ? -5.426 7.479 17.529 1.00 82.19 92 THR A N 1
ATOM 732 C CA . THR A 1 92 ? -6.338 8.429 18.185 1.00 82.19 92 THR A CA 1
ATOM 733 C C . THR A 1 92 ? -6.192 8.286 19.693 1.00 82.19 92 THR A C 1
ATOM 735 O O . THR A 1 92 ? -5.615 7.312 20.161 1.00 82.19 92 THR A O 1
ATOM 738 N N . HIS A 1 93 ? -6.710 9.233 20.477 1.00 59.28 93 HIS A N 1
ATOM 739 C CA . HIS A 1 93 ? -6.551 9.223 21.938 1.00 59.28 93 HIS A CA 1
ATOM 740 C C . HIS A 1 93 ? -7.075 7.952 22.640 1.00 59.28 93 HIS A C 1
ATOM 742 O O . HIS A 1 93 ? -6.685 7.703 23.773 1.00 59.28 93 HIS A O 1
ATOM 748 N N . GLY A 1 94 ? -7.925 7.152 21.983 1.00 69.06 94 GLY A N 1
ATOM 749 C CA . GLY A 1 94 ? -8.422 5.871 22.501 1.00 69.06 94 GLY A CA 1
ATOM 750 C C . GLY A 1 94 ? -7.708 4.622 21.965 1.00 69.06 94 GLY A C 1
ATOM 751 O O . GLY A 1 94 ? -8.057 3.522 22.379 1.00 69.06 94 GLY A O 1
ATOM 752 N N . ALA A 1 95 ? -6.750 4.763 21.044 1.00 68.19 95 ALA A N 1
ATOM 753 C CA . ALA A 1 95 ? -6.014 3.652 20.443 1.00 68.19 95 ALA A CA 1
ATOM 754 C C . ALA A 1 95 ? -4.506 3.872 20.608 1.00 68.19 95 ALA A C 1
ATOM 756 O O . ALA A 1 95 ? -3.935 4.795 20.024 1.00 68.19 95 ALA A O 1
ATOM 757 N N . GLU A 1 96 ? -3.863 3.010 21.397 1.00 74.44 96 GLU A N 1
ATOM 758 C CA . GLU A 1 96 ? -2.433 3.130 21.711 1.00 74.44 96 GLU A CA 1
ATOM 759 C C . GLU A 1 96 ? -1.538 2.950 20.468 1.00 74.44 96 GLU A C 1
ATOM 761 O O . GLU A 1 96 ? -0.499 3.603 20.350 1.00 74.44 96 GLU A O 1
ATOM 766 N N . GLU A 1 97 ? -2.000 2.170 19.483 1.00 82.75 97 GLU A N 1
ATOM 767 C CA . GLU A 1 97 ? -1.308 1.906 18.217 1.00 82.75 97 GLU A CA 1
ATOM 768 C C . GLU A 1 97 ? -2.125 2.357 16.987 1.00 82.75 97 GLU A C 1
ATOM 770 O O . GLU A 1 97 ? -3.350 2.240 16.942 1.00 82.75 97 GLU A O 1
ATOM 775 N N . GLY A 1 98 ? -1.432 2.814 15.937 1.00 88.06 98 GLY A N 1
ATOM 776 C CA . GLY A 1 98 ? -2.018 3.042 14.608 1.00 88.06 98 GLY A CA 1
ATOM 777 C C . GLY A 1 98 ? -2.155 1.756 13.779 1.00 88.06 98 GLY A C 1
ATOM 778 O O . GLY A 1 98 ? -1.862 0.654 14.249 1.00 88.06 98 GLY A O 1
ATOM 779 N N . GLY A 1 99 ? -2.633 1.880 12.540 1.00 91.25 99 GLY A N 1
ATOM 780 C CA . GLY A 1 99 ? -2.655 0.783 11.567 1.00 91.25 99 GLY A CA 1
ATOM 781 C C . GLY A 1 99 ? -1.274 0.478 10.972 1.00 91.25 99 GLY A C 1
ATOM 782 O O . GLY A 1 99 ? -0.388 1.335 10.934 1.00 91.25 99 GLY A O 1
ATOM 783 N N . LYS A 1 100 ? -1.087 -0.752 10.486 1.00 92.69 100 LYS A N 1
ATOM 784 C C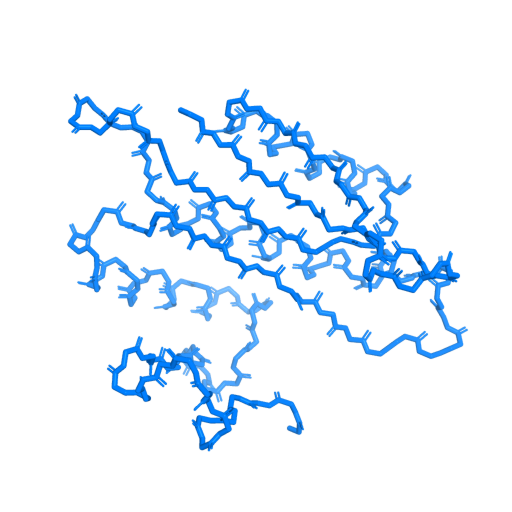A . LYS A 1 100 ? 0.163 -1.268 9.905 1.00 92.69 100 LYS A CA 1
ATOM 785 C C . LYS A 1 100 ? -0.001 -1.451 8.395 1.00 92.69 100 LYS A C 1
ATOM 787 O O . LYS A 1 100 ? -1.055 -1.854 7.916 1.00 92.69 100 LYS A O 1
ATOM 792 N N . PHE A 1 101 ? 1.049 -1.162 7.633 1.00 94.81 101 PHE A N 1
ATOM 793 C CA . PHE A 1 101 ? 1.042 -1.288 6.174 1.00 94.81 101 PHE A CA 1
ATOM 794 C C . PHE A 1 101 ? 2.231 -2.109 5.698 1.00 94.81 101 PHE A C 1
ATOM 796 O O . PHE A 1 101 ? 3.372 -1.752 5.983 1.00 94.81 101 PHE A O 1
ATOM 803 N N . VAL A 1 102 ? 1.965 -3.175 4.951 1.00 93.69 102 VAL A N 1
ATOM 804 C CA . VAL A 1 102 ? 2.980 -4.024 4.323 1.00 93.69 102 VAL A CA 1
ATOM 805 C C . VAL A 1 102 ? 2.770 -3.970 2.817 1.00 93.69 102 VAL A C 1
ATOM 807 O O . VAL A 1 102 ? 1.684 -4.278 2.333 1.00 93.69 102 VAL A O 1
ATOM 810 N N . CYS A 1 103 ? 3.806 -3.584 2.077 1.00 92.31 103 CYS A N 1
ATOM 811 C CA . CYS A 1 103 ? 3.738 -3.463 0.623 1.00 92.31 103 CYS A CA 1
ATOM 812 C C . CYS A 1 103 ? 4.931 -4.147 -0.030 1.00 92.31 103 CYS A C 1
ATOM 814 O O . CYS A 1 103 ? 6.080 -3.929 0.368 1.00 92.31 103 CYS A O 1
ATOM 816 N N . LYS A 1 104 ? 4.679 -4.927 -1.077 1.00 88.06 104 LYS A N 1
ATOM 817 C CA . LYS A 1 104 ? 5.741 -5.359 -1.978 1.00 88.06 104 LYS A CA 1
ATOM 818 C C . LYS A 1 104 ? 6.187 -4.190 -2.843 1.00 88.06 104 LYS A C 1
ATOM 820 O O . LYS A 1 104 ? 5.366 -3.443 -3.375 1.00 88.06 104 LYS A O 1
ATOM 825 N N . LEU A 1 105 ? 7.497 -4.053 -2.980 1.00 86.44 105 LEU A N 1
ATOM 826 C CA . LEU A 1 105 ? 8.135 -3.111 -3.883 1.00 86.44 105 LEU A CA 1
ATOM 827 C C . LEU A 1 105 ? 9.220 -3.858 -4.664 1.00 86.44 105 LEU A C 1
ATOM 829 O O . LEU A 1 105 ? 9.800 -4.834 -4.189 1.00 86.44 105 LEU A O 1
ATOM 833 N N . PHE A 1 106 ? 9.489 -3.414 -5.879 1.00 85.19 106 PHE A N 1
ATOM 834 C CA . PHE A 1 106 ? 10.660 -3.835 -6.640 1.00 85.19 106 PHE A CA 1
ATOM 835 C C . PHE A 1 106 ? 11.813 -2.868 -6.343 1.00 85.19 106 PHE A C 1
ATOM 837 O O . PHE A 1 106 ? 11.989 -2.429 -5.201 1.00 85.19 106 PHE A O 1
ATOM 844 N N . ASP A 1 107 ? 12.590 -2.516 -7.363 1.00 84.94 107 ASP A N 1
ATOM 845 C CA . ASP A 1 107 ? 13.608 -1.487 -7.232 1.00 84.94 107 ASP A CA 1
ATOM 846 C C . ASP A 1 107 ? 13.002 -0.120 -6.876 1.00 84.94 107 ASP A C 1
ATOM 848 O O . ASP A 1 107 ? 11.849 0.191 -7.190 1.00 84.94 107 ASP A O 1
ATOM 852 N N . ILE A 1 108 ? 13.801 0.667 -6.156 1.00 86.69 108 ILE A N 1
ATOM 853 C CA . ILE A 1 108 ? 13.465 1.996 -5.627 1.00 86.69 108 ILE A CA 1
ATOM 854 C C . ILE A 1 108 ? 14.571 3.001 -5.981 1.00 86.69 108 ILE A C 1
ATOM 856 O O . ILE A 1 108 ? 15.005 3.790 -5.142 1.00 86.69 108 ILE A O 1
ATOM 860 N N . PHE A 1 109 ? 15.090 2.923 -7.207 1.00 88.88 109 PHE A N 1
ATOM 861 C CA . PHE A 1 109 ? 16.178 3.779 -7.683 1.00 88.88 109 PHE A CA 1
ATOM 862 C C . PHE A 1 109 ? 15.681 5.134 -8.184 1.00 88.88 109 PHE A C 1
ATOM 864 O O . PHE A 1 109 ? 16.442 6.103 -8.215 1.00 88.88 109 PHE A O 1
ATOM 871 N N . THR A 1 110 ? 14.413 5.231 -8.582 1.00 91.19 110 THR A N 1
ATOM 872 C CA . THR A 1 110 ? 13.859 6.474 -9.111 1.00 91.19 110 THR A CA 1
ATOM 873 C C . THR A 1 110 ? 13.522 7.463 -7.990 1.00 91.19 110 THR A C 1
ATOM 875 O O . THR A 1 110 ? 13.004 7.070 -6.938 1.00 91.19 110 THR A O 1
ATOM 878 N N . PRO A 1 111 ? 13.697 8.779 -8.227 1.00 93.81 111 PRO A N 1
ATOM 879 C CA . PRO A 1 111 ? 13.255 9.811 -7.289 1.00 93.81 111 PRO A CA 1
ATOM 880 C C . PRO A 1 111 ? 11.762 9.727 -6.954 1.00 93.81 111 PRO A C 1
ATOM 882 O O . PRO A 1 111 ? 11.353 10.109 -5.864 1.00 93.81 111 PRO A O 1
ATOM 885 N N . PHE A 1 112 ? 10.947 9.202 -7.875 1.00 93.69 112 PHE A N 1
ATOM 886 C CA . PHE A 1 112 ? 9.524 8.976 -7.647 1.00 93.69 112 PHE A CA 1
ATOM 887 C C . PHE A 1 112 ? 9.289 7.951 -6.531 1.00 93.69 112 PHE A C 1
ATOM 889 O O . PHE A 1 112 ? 8.589 8.252 -5.564 1.00 93.69 112 PHE A O 1
ATOM 896 N N . SER A 1 113 ? 9.904 6.769 -6.625 1.00 92.38 113 SER A N 1
ATOM 897 C CA . SER A 1 113 ? 9.771 5.722 -5.607 1.00 92.38 113 SER A CA 1
ATOM 898 C C . SER A 1 113 ? 10.337 6.170 -4.263 1.00 92.38 113 SER A C 1
ATOM 900 O O . SER A 1 113 ? 9.688 5.998 -3.233 1.00 92.38 113 SER A O 1
ATOM 902 N N . VAL A 1 114 ? 11.507 6.818 -4.266 1.00 93.81 114 VAL A N 1
ATOM 903 C CA . VAL A 1 114 ? 12.104 7.386 -3.046 1.00 93.81 114 VAL A CA 1
ATOM 904 C C . VAL A 1 114 ? 11.186 8.444 -2.428 1.00 93.81 114 VAL A C 1
ATOM 906 O O . VAL A 1 114 ? 10.980 8.440 -1.217 1.00 93.81 114 VAL A O 1
ATOM 909 N N . GLY A 1 115 ? 10.574 9.303 -3.247 1.00 95.56 115 GLY A N 1
ATOM 910 C CA . GLY A 1 115 ? 9.597 10.295 -2.801 1.00 95.56 115 GLY A CA 1
ATOM 911 C C . GLY A 1 115 ? 8.367 9.660 -2.150 1.00 95.56 115 GLY A C 1
ATOM 912 O O . GLY A 1 115 ? 7.939 10.109 -1.089 1.00 95.56 115 GLY A O 1
ATOM 913 N N . LEU A 1 116 ? 7.836 8.572 -2.717 1.00 94.38 116 LEU A N 1
ATOM 914 C CA . LEU A 1 116 ? 6.735 7.824 -2.103 1.00 94.38 116 LEU A CA 1
ATOM 915 C C . LEU A 1 116 ? 7.125 7.233 -0.742 1.00 94.38 116 LEU A C 1
ATOM 917 O O . LEU A 1 116 ? 6.356 7.334 0.215 1.00 94.38 116 LEU A O 1
ATOM 921 N N . ILE A 1 117 ? 8.322 6.654 -0.625 1.00 93.50 117 ILE A N 1
ATOM 922 C CA . ILE A 1 117 ? 8.833 6.146 0.658 1.00 93.50 117 ILE A CA 1
ATOM 923 C C . ILE A 1 117 ? 9.016 7.279 1.664 1.00 93.50 117 ILE A C 1
ATOM 925 O O . ILE A 1 117 ? 8.678 7.118 2.835 1.00 93.50 117 ILE A O 1
ATOM 929 N N . TYR A 1 118 ? 9.490 8.439 1.218 1.00 94.19 118 TYR A N 1
ATOM 930 C CA . TYR A 1 118 ? 9.636 9.611 2.071 1.00 94.19 118 TYR A CA 1
ATOM 931 C C . TYR A 1 118 ? 8.285 10.123 2.594 1.00 94.19 118 TYR A C 1
ATOM 933 O O . TYR A 1 118 ? 8.153 10.410 3.782 1.00 94.19 118 TYR A O 1
ATOM 941 N N . LEU A 1 119 ? 7.240 10.143 1.762 1.00 94.19 119 LEU A N 1
ATOM 942 C CA . LEU A 1 119 ? 5.880 10.441 2.229 1.00 94.19 119 LEU A CA 1
ATOM 943 C C . LEU A 1 119 ? 5.417 9.425 3.280 1.00 94.19 119 LEU A C 1
ATOM 945 O O . LEU A 1 119 ? 4.859 9.799 4.310 1.00 94.19 119 LEU A O 1
ATOM 949 N N . MET A 1 120 ? 5.703 8.140 3.069 1.00 92.50 120 MET A N 1
ATOM 950 C CA . MET A 1 120 ? 5.391 7.104 4.055 1.00 92.50 120 MET A CA 1
ATOM 951 C C . MET A 1 120 ? 6.181 7.228 5.349 1.00 92.50 120 ME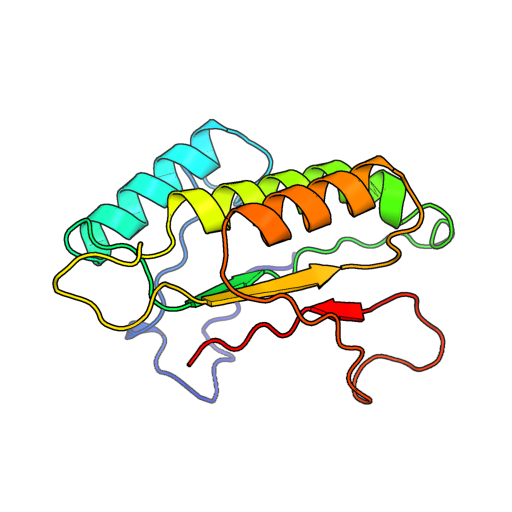T A C 1
ATOM 953 O O . MET A 1 120 ? 5.706 6.775 6.396 1.00 92.50 120 MET A O 1
ATOM 957 N N . TYR A 1 121 ? 7.384 7.790 5.276 1.00 92.62 121 TYR A N 1
ATOM 958 C CA . TYR A 1 121 ? 8.226 8.057 6.430 1.00 92.62 121 TYR A CA 1
ATOM 959 C C . TYR A 1 121 ? 7.634 9.184 7.276 1.00 92.62 121 TYR A C 1
ATOM 961 O O . TYR A 1 121 ? 7.652 9.096 8.495 1.00 92.62 121 TYR A O 1
ATOM 969 N N . ILE A 1 122 ? 7.042 10.200 6.642 1.00 93.12 122 ILE A N 1
ATOM 970 C CA . ILE A 1 122 ? 6.381 11.306 7.347 1.00 93.12 122 ILE A CA 1
ATOM 971 C C . ILE A 1 122 ? 5.101 10.841 8.049 1.00 93.12 122 ILE A C 1
ATOM 973 O O . ILE A 1 122 ? 4.823 11.259 9.169 1.00 93.12 122 ILE A O 1
ATOM 977 N N . VAL A 1 123 ? 4.293 10.007 7.388 1.00 90.94 123 VAL A N 1
ATOM 978 C CA . VAL A 1 123 ? 2.936 9.694 7.878 1.00 90.94 123 VAL A CA 1
ATOM 979 C C . VAL A 1 123 ? 2.923 8.677 9.027 1.00 90.94 123 VAL A C 1
ATOM 981 O O . VAL A 1 123 ? 1.945 8.568 9.761 1.00 90.94 123 VAL A O 1
ATOM 984 N N . PHE A 1 124 ? 3.993 7.919 9.213 1.00 89.25 124 PHE A N 1
ATOM 985 C CA . PHE A 1 124 ? 4.000 6.760 10.097 1.00 89.25 124 PHE A CA 1
ATOM 986 C C . PHE A 1 124 ? 5.315 6.699 10.883 1.00 89.25 124 PHE A C 1
ATOM 988 O O . PHE A 1 124 ? 6.366 7.076 10.381 1.00 89.25 124 PHE A O 1
ATOM 995 N N . GLU A 1 125 ? 5.278 6.101 12.070 1.00 88.31 125 GLU A N 1
ATOM 996 C CA . GLU A 1 125 ? 6.319 6.285 13.087 1.00 88.31 125 GLU A CA 1
ATOM 997 C C . GLU A 1 125 ? 7.717 5.721 12.751 1.00 88.31 125 GLU A C 1
ATOM 999 O O . GLU A 1 125 ? 8.718 6.367 13.045 1.00 88.31 125 GLU A O 1
ATOM 1004 N N . ARG A 1 126 ? 7.847 4.546 12.120 1.00 87.31 126 ARG A N 1
ATOM 1005 C CA . ARG A 1 126 ? 9.144 4.059 11.576 1.00 87.31 126 ARG A CA 1
ATOM 1006 C C . ARG A 1 126 ? 8.950 3.328 10.251 1.00 87.31 126 ARG A C 1
ATOM 1008 O O . ARG A 1 126 ? 7.865 2.848 9.973 1.00 87.31 126 ARG A O 1
ATOM 1015 N N . ILE A 1 127 ? 9.959 3.201 9.403 1.00 88.25 127 ILE A N 1
ATOM 1016 C CA . ILE A 1 127 ? 9.903 2.361 8.187 1.00 88.25 127 ILE A CA 1
ATOM 1017 C C . ILE A 1 127 ? 10.948 1.265 8.303 1.00 88.25 127 ILE A C 1
ATOM 1019 O O . ILE A 1 127 ? 12.025 1.501 8.841 1.00 88.25 127 ILE A O 1
ATOM 1023 N N . SER A 1 128 ? 10.644 0.086 7.765 1.00 87.50 128 SER A N 1
ATOM 1024 C CA . SER A 1 128 ? 11.643 -0.945 7.506 1.00 87.50 128 SER A CA 1
ATOM 1025 C C . SER A 1 128 ? 11.470 -1.474 6.087 1.00 87.50 128 SER A C 1
ATOM 1027 O O . SER A 1 128 ? 10.358 -1.753 5.651 1.00 87.50 128 SER A O 1
ATOM 1029 N N . ILE A 1 129 ? 12.580 -1.586 5.360 1.00 84.62 129 ILE A N 1
ATOM 1030 C CA . ILE A 1 129 ? 12.636 -2.206 4.037 1.00 84.62 129 ILE A CA 1
ATOM 1031 C C . ILE A 1 129 ? 13.359 -3.530 4.226 1.00 84.62 129 ILE A C 1
ATOM 1033 O O . ILE A 1 129 ? 14.531 -3.550 4.600 1.00 84.62 129 ILE A O 1
ATOM 1037 N N . HIS A 1 130 ? 12.663 -4.635 3.981 1.00 80.81 130 HIS A N 1
ATOM 1038 C CA . HIS A 1 130 ? 13.213 -5.967 4.167 1.00 80.81 130 HIS A CA 1
ATOM 1039 C C . HIS A 1 130 ? 13.231 -6.726 2.836 1.00 80.81 130 HIS A C 1
ATOM 1041 O O . HIS A 1 130 ? 12.419 -6.505 1.943 1.00 80.81 130 HIS A O 1
ATOM 1047 N N . LYS A 1 131 ? 14.192 -7.624 2.659 1.00 74.44 131 LYS A N 1
ATOM 1048 C CA . LYS A 1 131 ? 14.181 -8.584 1.555 1.00 74.44 131 LYS A CA 1
ATOM 1049 C C . LYS A 1 131 ? 14.245 -9.964 2.198 1.00 74.44 131 LYS A C 1
ATOM 1051 O O . LYS A 1 131 ? 15.329 -10.371 2.605 1.00 74.44 131 LYS A O 1
ATOM 1056 N N . PRO A 1 132 ? 13.110 -10.654 2.376 1.00 65.75 132 PRO A N 1
ATOM 1057 C CA . PRO A 1 132 ? 13.119 -11.953 3.018 1.00 65.75 132 PRO A CA 1
ATOM 1058 C C . PRO A 1 132 ? 13.778 -12.974 2.094 1.00 65.75 132 PRO A C 1
ATOM 1060 O O . PRO A 1 132 ? 13.657 -12.903 0.867 1.00 65.75 132 PRO A O 1
ATOM 1063 N N . ASN A 1 133 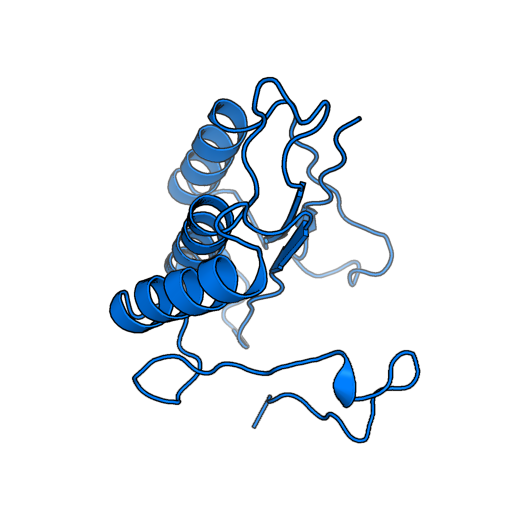? 14.438 -13.958 2.702 1.00 55.19 133 ASN A N 1
ATOM 1064 C CA . ASN A 1 133 ? 15.144 -15.037 2.002 1.00 55.19 133 ASN A CA 1
ATOM 1065 C C . ASN A 1 133 ? 14.224 -15.917 1.135 1.00 55.19 133 ASN A C 1
ATOM 1067 O O . ASN A 1 133 ? 14.709 -16.709 0.335 1.00 55.19 133 ASN A O 1
ATOM 1071 N N . THR A 1 134 ? 12.903 -15.791 1.287 1.00 56.00 134 THR A N 1
ATOM 1072 C CA . THR A 1 134 ? 11.893 -16.452 0.451 1.00 56.00 134 THR A CA 1
ATOM 1073 C C . THR A 1 134 ? 11.668 -15.754 -0.896 1.00 56.00 134 THR A C 1
ATOM 1075 O O . THR A 1 134 ? 11.044 -16.342 -1.779 1.00 56.00 134 THR A O 1
ATOM 1078 N N . SER A 1 135 ? 12.186 -14.533 -1.089 1.00 50.44 135 SER A N 1
ATOM 1079 C CA . SER A 1 135 ? 12.266 -13.890 -2.408 1.00 50.44 135 SER A CA 1
ATOM 1080 C C . SER A 1 135 ? 13.398 -14.516 -3.228 1.00 50.44 135 SER A C 1
ATOM 1082 O O . SER A 1 135 ? 14.464 -14.826 -2.691 1.00 50.44 135 SER A O 1
ATOM 1084 N N . ARG A 1 136 ? 13.183 -14.745 -4.532 1.00 51.78 136 ARG A N 1
ATOM 1085 C CA . ARG A 1 136 ? 14.199 -15.394 -5.382 1.00 51.78 136 ARG A CA 1
ATOM 1086 C C . ARG A 1 136 ? 15.507 -14.575 -5.352 1.00 51.78 136 ARG A C 1
ATOM 1088 O O . ARG A 1 136 ? 15.442 -13.365 -5.581 1.00 51.78 136 ARG A O 1
ATOM 1095 N N . PRO A 1 137 ? 16.689 -15.197 -5.149 1.00 48.12 137 PRO A N 1
ATOM 1096 C CA . PRO A 1 137 ? 17.963 -14.479 -4.999 1.00 48.12 137 PRO A CA 1
ATOM 1097 C C . PRO A 1 137 ? 18.347 -13.574 -6.182 1.00 48.12 137 PRO A C 1
ATOM 1099 O O . PRO A 1 137 ? 19.117 -12.639 -6.002 1.00 48.12 137 PRO A O 1
ATOM 1102 N N . ALA A 1 138 ? 17.804 -13.840 -7.375 1.00 48.22 138 ALA A N 1
ATOM 1103 C CA . ALA A 1 138 ? 18.145 -13.169 -8.631 1.00 48.22 138 ALA A CA 1
ATOM 1104 C C . ALA A 1 138 ? 17.083 -12.168 -9.142 1.00 48.22 138 ALA A C 1
ATOM 1106 O O . ALA A 1 138 ? 17.157 -11.765 -10.294 1.00 48.22 138 ALA A O 1
ATOM 1107 N N . ASN A 1 139 ? 16.091 -11.782 -8.327 1.00 49.31 139 ASN A N 1
ATOM 1108 C CA . ASN A 1 139 ? 15.056 -10.806 -8.708 1.00 49.31 139 ASN A CA 1
ATOM 1109 C C . ASN A 1 139 ? 15.110 -9.554 -7.807 1.00 49.31 139 ASN A C 1
ATOM 1111 O O . ASN A 1 139 ? 15.456 -9.648 -6.624 1.00 49.31 139 ASN A O 1
ATOM 1115 N N . SER A 1 140 ? 14.709 -8.399 -8.337 1.00 48.78 140 SER A N 1
ATOM 1116 C CA . SER A 1 140 ? 14.596 -7.095 -7.668 1.00 48.78 140 SER A CA 1
ATOM 1117 C C . SER A 1 140 ? 13.505 -7.004 -6.590 1.00 48.78 140 SER A C 1
ATOM 1119 O O . SER A 1 140 ? 13.349 -5.965 -5.955 1.00 48.78 140 SER A O 1
ATOM 1121 N N . GLU A 1 141 ? 12.757 -8.077 -6.321 1.00 42.19 141 GLU A N 1
ATOM 1122 C CA . GLU A 1 141 ? 11.723 -8.102 -5.275 1.00 42.19 141 GLU A CA 1
ATOM 1123 C C . GLU A 1 141 ? 12.283 -7.763 -3.885 1.00 42.19 141 GLU A C 1
ATOM 1125 O O . GLU A 1 141 ? 13.215 -8.413 -3.399 1.00 42.19 141 GLU A O 1
ATOM 1130 N N . ARG A 1 142 ? 11.685 -6.774 -3.215 1.00 51.50 142 ARG A N 1
ATOM 1131 C CA . ARG A 1 142 ? 11.923 -6.418 -1.809 1.00 51.50 142 ARG A CA 1
ATOM 1132 C C . ARG A 1 142 ? 10.562 -6.332 -1.099 1.00 51.50 142 ARG A C 1
ATOM 1134 O O . ARG A 1 142 ? 9.637 -5.679 -1.571 1.00 51.50 142 ARG A O 1
ATOM 1141 N N . LEU A 1 143 ? 10.402 -7.005 0.038 1.00 44.91 143 LEU A N 1
ATOM 1142 C CA . LEU A 1 143 ? 9.156 -6.975 0.816 1.00 44.91 143 LEU A CA 1
ATOM 1143 C C . LEU A 1 143 ? 9.285 -5.961 1.961 1.00 44.91 143 LEU A C 1
ATOM 1145 O O . LEU A 1 143 ? 9.988 -6.185 2.944 1.00 44.91 143 LEU A O 1
ATOM 1149 N N . CYS A 1 144 ? 8.591 -4.829 1.860 1.00 44.28 144 CYS A N 1
ATOM 1150 C CA . CYS A 1 144 ? 8.579 -3.815 2.911 1.00 44.28 144 CYS A CA 1
ATOM 1151 C C . CYS A 1 144 ? 7.740 -4.316 4.101 1.00 44.28 144 CYS A C 1
ATOM 1153 O O . CYS A 1 144 ? 6.519 -4.165 4.123 1.00 44.28 144 CYS A O 1
ATOM 1155 N N . HIS A 1 145 ? 8.388 -4.962 5.076 1.00 40.91 145 HIS A N 1
ATOM 1156 C CA . HIS A 1 145 ? 7.777 -5.332 6.352 1.00 40.91 145 HIS A CA 1
ATOM 1157 C C . HIS A 1 145 ? 7.736 -4.117 7.276 1.00 40.91 145 HIS A C 1
ATOM 1159 O O . HIS A 1 145 ? 8.780 -3.560 7.608 1.00 40.91 145 HIS A O 1
ATOM 1165 N N . ARG A 1 146 ? 6.550 -3.747 7.766 1.00 36.97 146 ARG A N 1
ATOM 1166 C CA . ARG A 1 146 ? 6.398 -2.654 8.729 1.00 36.97 146 ARG A CA 1
ATOM 1167 C C . ARG A 1 146 ? 5.764 -3.151 10.024 1.00 36.97 146 ARG A C 1
ATOM 1169 O O . ARG A 1 146 ? 4.618 -3.586 10.036 1.00 36.97 146 ARG A O 1
ATOM 1176 N N . PHE A 1 147 ? 6.523 -3.057 11.111 1.00 33.22 147 PHE A N 1
ATOM 1177 C CA . PHE A 1 147 ? 6.070 -3.296 12.479 1.00 33.22 147 PHE A CA 1
ATOM 1178 C C . PHE A 1 147 ? 6.055 -1.961 13.230 1.00 33.22 147 PHE A C 1
ATOM 1180 O O . PHE A 1 147 ? 7.083 -1.285 13.251 1.00 33.22 147 PHE A O 1
ATOM 1187 N N . PHE A 1 148 ? 4.929 -1.616 13.864 1.00 38.25 148 PHE A N 1
ATOM 1188 C CA . PHE A 1 148 ? 4.917 -0.706 15.017 1.00 38.25 148 PHE A CA 1
ATOM 1189 C C . PHE A 1 148 ? 4.453 -1.442 16.261 1.00 38.25 148 PHE A C 1
ATOM 1191 O O . PHE A 1 148 ? 3.579 -2.305 16.164 1.00 38.25 148 PHE A O 1
ATOM 1198 N N . SER A 1 149 ? 5.148 -1.131 17.353 1.00 32.53 149 SER A N 1
ATOM 1199 C CA . SER A 1 149 ? 4.714 -1.274 18.742 1.00 32.53 149 SER A CA 1
ATOM 1200 C C . SER A 1 149 ? 3.855 -0.070 19.125 1.00 32.53 149 SER A C 1
ATOM 1202 O O . SER A 1 149 ? 3.807 0.884 18.314 1.00 32.53 149 SER A O 1
#